Protein AF-A0A1I1XH44-F1 (afdb_monomer)

Seque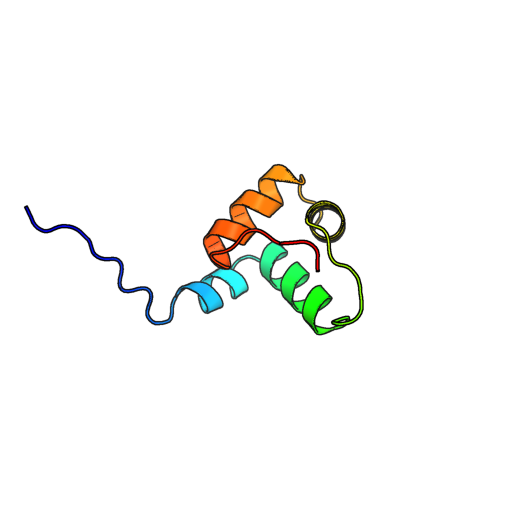nce (68 aa):
MLRYLPTHEGCGLVEALSDPPVHHALNLMHARVSEPWTVAKLAALVRLSRSGFAQRFTQLVGDPPRPL

Organism: NCBI:txid54

pLDDT: mean 74.58, std 16.48, range [45.19, 93.81]

Mean predicted aligned error: 10.25 Å

Secondary structure (DSSP, 8-state):
--------SSHHHHHHHHSHHHHHHHHHHHHTTTS---HHHHHHHTT--HHHHHHHHHHHHSS-----

Solvent-accessible surface area (backbone atoms only — not comparable to full-atom values): 4092 Å² total; per-residue (Å²): 135,87,78,86,72,83,80,82,79,74,55,46,67,58,51,27,61,69,37,66,52,54,33,51,46,51,52,52,44,69,77,39,72,89,55,79,54,40,50,59,60,45,11,57,75,55,74,39,55,48,68,62,35,45,53,52,40,23,74,30,68,72,52,63,74,65,71,108

Radius of gyration: 13.44 Å; Cα contacts (8 Å, |Δi|>4): 61; chains: 1; bounding box: 24×38×36 Å

Nearest PDB structures (foldseek):
  7r3w-assembly3_C  TM=7.095E-01  e=1.685E-01  Salmonella enterica subsp. enterica serovar Typhimurium
  6j05-assembly1_B  TM=8.363E-01  e=3.904E-01  Acidithiobacillus ferrooxidans
  7r3w-assembly4_D  TM=6.769E-01  e=1.685E-01  Salmonella enterica subsp. enterica serovar Typhimurium
  6j05-assembly1_A  TM=7.371E-01  e=6.985E-0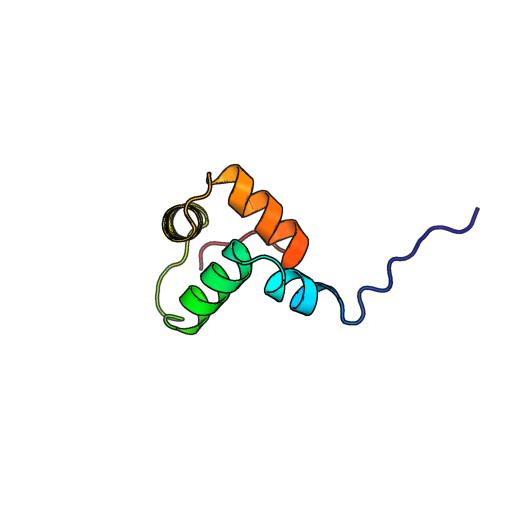1  Acidithiobacillus ferrooxidans
  4fx0-assembly1_B  TM=6.585E-01  e=2.545E+00  Mycobacterium tuberculosis

Foldseek 3Di:
DDDDDPPPDPVLQVVLCVDVLSVVLVVVCVVCVPDFDDLCVSCVVSVHDSVVSQVVNCSRVVDGPDGD

InterPro domains:
  IPR009057 Homedomain-like superfamily [SSF46689] (19-66)

Structure (mmCIF, N/CA/C/O backbone):
data_AF-A0A1I1XH44-F1
#
_entry.id   AF-A0A1I1XH44-F1
#
loop_
_atom_site.group_PDB
_atom_site.id
_atom_site.type_symbol
_atom_site.label_atom_id
_atom_site.label_alt_id
_atom_site.label_comp_id
_atom_site.label_asym_id
_atom_site.label_entity_id
_atom_site.label_seq_id
_atom_site.pdbx_PDB_ins_code
_atom_site.Cartn_x
_atom_site.Cartn_y
_atom_site.Cartn_z
_atom_site.occupancy
_atom_site.B_iso_or_equiv
_atom_site.auth_seq_id
_atom_site.auth_comp_id
_atom_site.auth_asym_id
_atom_site.auth_atom_id
_atom_site.pdbx_PDB_model_num
ATOM 1 N N . MET A 1 1 ? 9.740 24.264 -27.991 1.00 47.28 1 MET A N 1
ATOM 2 C CA . MET A 1 1 ? 9.423 23.724 -26.650 1.00 47.28 1 MET A CA 1
ATOM 3 C C . MET A 1 1 ? 8.794 22.345 -26.815 1.00 47.28 1 MET A C 1
ATOM 5 O O . MET A 1 1 ? 7.584 22.265 -26.981 1.00 47.28 1 MET A O 1
ATOM 9 N N . LEU A 1 2 ? 9.590 21.269 -26.845 1.00 45.19 2 LEU A N 1
ATOM 10 C CA . LEU A 1 2 ? 9.034 19.912 -26.805 1.00 45.19 2 LEU A CA 1
ATOM 11 C C . LEU A 1 2 ? 8.680 19.569 -25.353 1.00 45.19 2 LEU A C 1
ATOM 13 O O . LEU A 1 2 ? 9.537 19.591 -24.472 1.00 45.19 2 LEU A O 1
ATOM 17 N N . ARG A 1 3 ? 7.396 19.296 -25.117 1.00 53.34 3 ARG A N 1
ATOM 18 C CA . ARG A 1 3 ? 6.853 18.756 -23.871 1.00 53.34 3 ARG A CA 1
ATOM 19 C C . ARG A 1 3 ? 7.263 17.287 -23.782 1.00 53.34 3 ARG A C 1
ATOM 21 O O . ARG A 1 3 ? 6.902 16.495 -24.643 1.00 53.34 3 ARG A O 1
ATOM 28 N N . TYR A 1 4 ? 8.010 16.954 -22.739 1.00 45.34 4 TYR A N 1
ATOM 29 C CA . TYR A 1 4 ? 8.296 15.588 -22.317 1.00 45.34 4 TYR A CA 1
ATOM 30 C C . TYR A 1 4 ? 6.977 14.822 -22.114 1.00 45.34 4 TYR A C 1
ATOM 32 O O . TYR A 1 4 ? 6.186 15.183 -21.242 1.00 45.34 4 TYR A O 1
ATOM 40 N N . LEU A 1 5 ? 6.727 13.807 -22.940 1.00 51.31 5 LEU A N 1
ATOM 41 C CA . LEU A 1 5 ? 5.747 12.759 -22.672 1.00 51.31 5 LEU A CA 1
ATOM 42 C C . LEU A 1 5 ? 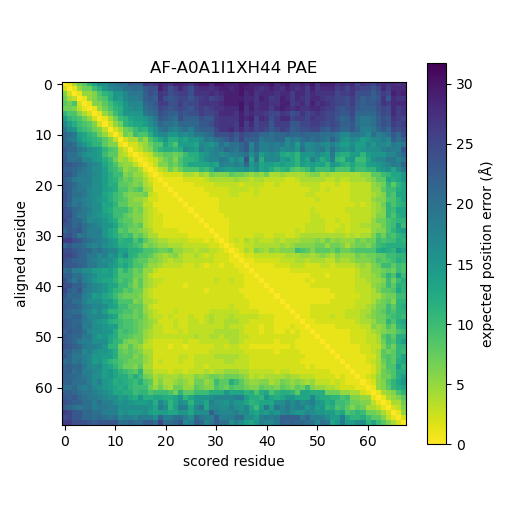6.551 11.571 -22.136 1.00 51.31 5 LEU A C 1
ATOM 44 O O . LEU A 1 5 ? 7.289 10.973 -22.920 1.00 51.31 5 LEU A O 1
ATOM 48 N N . PRO A 1 6 ? 6.495 11.239 -20.835 1.00 51.94 6 PRO A N 1
ATOM 49 C CA . PRO A 1 6 ? 7.045 9.974 -20.393 1.00 51.94 6 PRO A CA 1
ATOM 50 C C . PRO A 1 6 ? 6.185 8.865 -20.996 1.00 51.94 6 PRO A C 1
ATOM 52 O O . PRO A 1 6 ? 5.020 8.694 -20.639 1.00 51.94 6 PRO A O 1
ATOM 55 N N . THR A 1 7 ? 6.772 8.137 -21.940 1.00 49.38 7 THR A N 1
ATOM 56 C CA . THR A 1 7 ? 6.292 6.851 -22.434 1.00 49.38 7 THR A CA 1
ATOM 57 C C . THR A 1 7 ? 6.229 5.894 -21.245 1.00 49.38 7 THR A C 1
ATOM 59 O O . THR A 1 7 ? 7.233 5.293 -20.874 1.00 49.38 7 THR A O 1
ATOM 62 N N . HIS A 1 8 ? 5.074 5.778 -20.589 1.00 55.81 8 HIS A N 1
ATOM 63 C CA . HIS A 1 8 ? 4.877 4.810 -19.510 1.00 55.81 8 HIS A CA 1
ATOM 64 C C . HIS A 1 8 ? 4.488 3.447 -20.099 1.00 55.81 8 HIS A C 1
ATOM 66 O O . HIS A 1 8 ? 3.451 2.875 -19.784 1.00 55.81 8 HIS A O 1
ATOM 72 N N . GLU A 1 9 ? 5.325 2.937 -20.999 1.00 51.62 9 GLU A N 1
ATOM 73 C CA . GLU A 1 9 ? 5.118 1.661 -21.681 1.00 51.62 9 GLU A CA 1
ATOM 74 C C . GLU A 1 9 ? 6.160 0.682 -21.136 1.00 51.62 9 GLU A C 1
ATOM 76 O O . GLU A 1 9 ? 7.248 0.520 -21.677 1.00 51.62 9 GLU A O 1
ATOM 81 N N . GLY A 1 10 ? 5.846 0.101 -19.971 1.00 50.53 10 GLY A N 1
ATOM 82 C CA . GLY A 1 10 ? 6.574 -1.038 -19.400 1.00 50.53 10 GLY A CA 1
ATOM 83 C C . GLY A 1 10 ? 7.352 -0.814 -18.098 1.00 50.53 10 GLY A C 1
ATOM 84 O O . GLY A 1 10 ? 7.777 -1.807 -17.518 1.00 50.53 10 GLY A O 1
ATOM 85 N N . CYS A 1 11 ? 7.517 0.419 -17.594 1.00 46.84 11 CYS A N 1
ATOM 86 C CA . CYS A 1 11 ? 8.457 0.691 -16.485 1.00 46.84 11 CYS A CA 1
ATOM 87 C C . CYS A 1 11 ? 7.850 0.748 -15.060 1.00 46.84 11 CYS A C 1
ATOM 89 O O . CYS A 1 11 ? 8.569 0.531 -14.092 1.00 46.84 11 CYS A O 1
ATOM 91 N N . GLY A 1 12 ? 6.534 0.929 -14.888 1.00 54.03 12 GLY A N 1
ATOM 92 C CA . GLY A 1 12 ? 5.932 1.033 -13.542 1.00 54.03 12 GLY A CA 1
ATOM 93 C C . GLY A 1 12 ? 5.934 -0.276 -12.738 1.00 54.03 12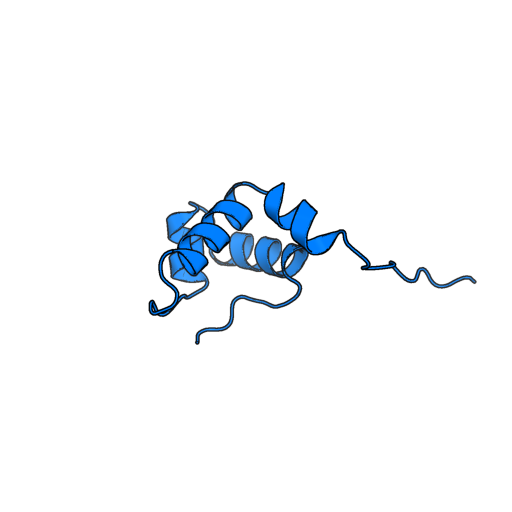 GLY A C 1
ATOM 94 O O . GLY A 1 12 ? 6.234 -0.293 -11.547 1.00 54.03 12 GLY A O 1
ATOM 95 N N . LEU A 1 13 ? 5.678 -1.410 -13.398 1.00 52.91 13 LEU A N 1
ATOM 96 C CA . LEU A 1 13 ? 5.633 -2.726 -12.742 1.00 52.91 13 LEU A CA 1
ATOM 97 C C . LEU A 1 13 ? 7.034 -3.239 -12.374 1.00 52.91 13 LEU A C 1
ATOM 99 O O . LEU A 1 13 ? 7.212 -3.818 -11.307 1.00 52.91 13 LEU A O 1
ATOM 103 N N . VAL A 1 14 ? 8.040 -2.997 -13.218 1.00 55.84 14 VAL A N 1
ATOM 104 C CA . VAL A 1 14 ? 9.434 -3.391 -12.943 1.00 55.84 14 VAL A CA 1
ATOM 105 C C . VAL A 1 14 ? 10.097 -2.505 -11.886 1.00 55.84 14 VAL A C 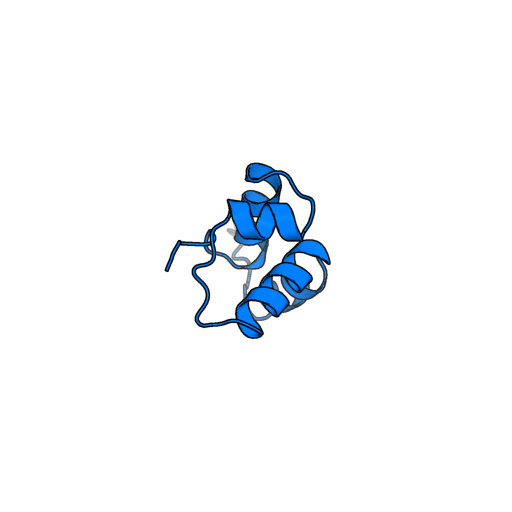1
ATOM 107 O O . VAL A 1 14 ? 10.832 -3.028 -11.051 1.00 55.84 14 VAL A O 1
ATOM 110 N N . GLU A 1 15 ? 9.789 -1.206 -11.831 1.00 56.19 15 GLU A N 1
ATOM 111 C CA . GLU A 1 15 ? 10.253 -0.336 -10.740 1.00 56.19 15 GLU A CA 1
ATOM 112 C C . GLU A 1 15 ? 9.578 -0.683 -9.403 1.00 56.19 15 GLU A C 1
ATOM 114 O O . GLU A 1 15 ? 10.254 -0.725 -8.374 1.00 56.19 15 GLU A O 1
ATOM 119 N N . ALA A 1 16 ? 8.283 -1.035 -9.404 1.00 56.09 16 ALA A N 1
ATOM 120 C CA . ALA A 1 16 ? 7.582 -1.535 -8.215 1.00 56.09 16 ALA A CA 1
ATOM 121 C C . ALA A 1 16 ? 8.206 -2.823 -7.656 1.00 56.09 16 ALA A C 1
ATOM 123 O O . ALA A 1 16 ? 8.272 -3.012 -6.441 1.00 56.09 16 ALA A O 1
ATOM 124 N N . LEU A 1 17 ? 8.696 -3.700 -8.539 1.00 59.38 17 LEU A N 1
ATOM 125 C CA . LEU A 1 17 ? 9.419 -4.915 -8.161 1.00 59.38 17 LEU A CA 1
ATOM 126 C C . LEU A 1 17 ? 10.843 -4.627 -7.657 1.00 59.38 17 LEU A C 1
ATOM 128 O O . LEU A 1 17 ? 11.402 -5.473 -6.959 1.00 59.38 17 LEU A O 1
ATOM 132 N N . SER A 1 18 ? 11.412 -3.463 -7.987 1.00 67.69 18 SER A N 1
ATOM 133 C CA . SER A 1 18 ? 12.748 -3.041 -7.553 1.00 67.69 18 SER A CA 1
ATOM 134 C C . SER A 1 18 ? 12.756 -2.335 -6.191 1.00 67.69 18 SER A C 1
ATOM 136 O O . SER A 1 18 ? 13.831 -2.189 -5.609 1.00 67.69 18 SER A O 1
ATOM 138 N N . ASP A 1 19 ? 11.598 -1.918 -5.662 1.00 79.12 19 ASP A N 1
ATOM 139 C CA . ASP A 1 19 ? 11.443 -1.418 -4.291 1.00 79.12 19 ASP A CA 1
ATOM 140 C C . ASP A 1 19 ? 10.996 -2.569 -3.363 1.00 79.12 19 ASP A C 1
ATOM 142 O O . ASP A 1 19 ? 9.838 -2.993 -3.414 1.00 79.12 19 ASP A O 1
ATOM 146 N N . PRO A 1 20 ? 11.881 -3.096 -2.489 1.00 83.75 20 PRO A N 1
ATOM 147 C CA . PRO A 1 20 ? 11.557 -4.234 -1.630 1.00 83.75 20 PRO A CA 1
ATOM 148 C C . PRO A 1 20 ? 10.296 -4.056 -0.762 1.00 83.75 20 PRO A C 1
ATOM 150 O O . PRO A 1 20 ? 9.533 -5.021 -0.650 1.00 83.75 20 PRO A O 1
ATOM 153 N N . PRO A 1 21 ? 10.021 -2.880 -0.150 1.00 85.06 21 PRO A N 1
ATOM 154 C CA . PRO A 1 21 ? 8.793 -2.712 0.617 1.00 85.06 21 PRO A CA 1
ATOM 155 C C . PRO A 1 21 ? 7.532 -2.743 -0.258 1.00 85.06 21 PRO A C 1
ATOM 157 O O . PRO A 1 21 ? 6.565 -3.402 0.123 1.00 85.06 21 PRO A O 1
ATOM 160 N N . VAL A 1 22 ? 7.514 -2.100 -1.429 1.00 84.62 22 VAL A N 1
ATOM 161 C CA . VAL A 1 22 ? 6.346 -2.148 -2.328 1.00 84.62 22 VAL A CA 1
ATOM 162 C C . VAL A 1 22 ? 6.148 -3.545 -2.919 1.00 84.62 22 VAL A C 1
ATOM 164 O O . VAL A 1 22 ? 5.025 -4.049 -2.897 1.00 84.62 22 VAL A O 1
ATOM 167 N N . HIS A 1 23 ? 7.218 -4.232 -3.325 1.00 85.38 23 HIS A N 1
ATOM 168 C CA . HIS A 1 23 ? 7.154 -5.632 -3.752 1.00 85.38 23 HIS A CA 1
ATOM 169 C C . HIS A 1 23 ? 6.545 -6.532 -2.662 1.00 85.38 23 HIS A C 1
ATOM 171 O O . HIS A 1 23 ? 5.661 -7.347 -2.935 1.00 85.38 23 HIS A O 1
ATOM 177 N N . HIS A 1 24 ? 6.988 -6.388 -1.408 1.00 87.38 24 HIS A N 1
ATOM 178 C CA . HIS A 1 24 ? 6.468 -7.191 -0.300 1.00 87.38 24 HIS A CA 1
ATOM 179 C C . HIS A 1 24 ? 4.978 -6.925 -0.048 1.00 87.38 24 HIS A C 1
ATOM 181 O O . HIS A 1 24 ? 4.209 -7.868 0.139 1.00 87.38 24 HIS A O 1
ATOM 187 N N . ALA A 1 25 ? 4.553 -5.659 -0.103 1.00 88.12 25 ALA A N 1
ATOM 188 C CA . ALA A 1 25 ? 3.144 -5.290 0.009 1.00 88.12 25 ALA A CA 1
ATOM 189 C C . ALA A 1 25 ? 2.287 -5.911 -1.108 1.00 88.12 25 ALA A C 1
ATOM 191 O O . ALA A 1 25 ? 1.225 -6.459 -0.816 1.00 88.12 25 ALA A O 1
ATOM 192 N N . LEU A 1 26 ? 2.755 -5.883 -2.359 1.00 86.38 26 LEU A N 1
ATOM 193 C CA . LEU A 1 26 ? 2.050 -6.484 -3.497 1.00 86.38 26 LEU A CA 1
ATOM 194 C C . LEU A 1 26 ? 1.930 -8.008 -3.358 1.00 86.38 26 LEU A C 1
ATOM 196 O O . LEU A 1 26 ? 0.850 -8.562 -3.558 1.00 86.38 26 LEU A O 1
ATOM 200 N N . ASN A 1 27 ? 2.996 -8.690 -2.931 1.00 88.38 27 ASN A N 1
ATOM 201 C CA . ASN A 1 27 ? 2.938 -10.130 -2.665 1.00 88.38 27 ASN A CA 1
ATOM 202 C C . ASN A 1 27 ? 1.947 -10.481 -1.551 1.00 88.38 27 ASN A C 1
ATOM 204 O O . ASN A 1 27 ? 1.223 -11.468 -1.669 1.00 88.38 27 ASN A O 1
ATOM 208 N N . LEU A 1 28 ? 1.881 -9.681 -0.483 1.00 88.62 28 LEU A N 1
ATOM 209 C CA . LEU A 1 28 ? 0.907 -9.878 0.593 1.00 88.62 28 LEU A CA 1
ATOM 210 C C . LEU A 1 28 ? -0.530 -9.727 0.083 1.00 88.62 28 LEU A C 1
ATOM 212 O O . LEU A 1 28 ? -1.367 -10.582 0.379 1.00 88.62 28 LEU A O 1
ATOM 216 N N . MET A 1 29 ? -0.796 -8.697 -0.728 1.00 86.94 29 MET A N 1
ATOM 217 C CA . MET A 1 29 ? -2.103 -8.496 -1.358 1.0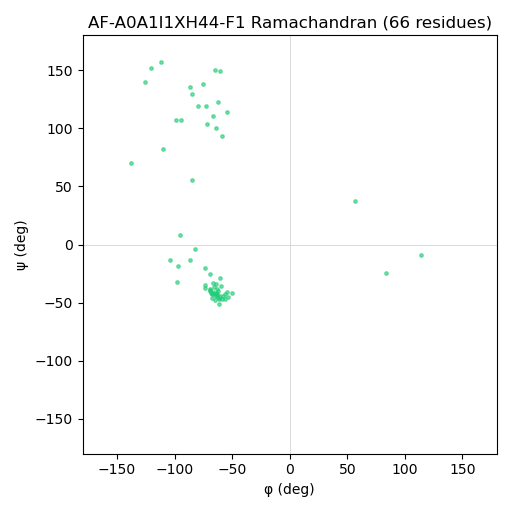0 86.94 29 MET A CA 1
ATOM 218 C C . MET A 1 29 ? -2.503 -9.678 -2.240 1.00 86.94 29 MET A C 1
ATOM 220 O O . MET A 1 29 ? -3.614 -10.189 -2.114 1.00 86.94 29 MET A O 1
ATOM 224 N N . HIS A 1 30 ? -1.591 -10.153 -3.092 1.00 87.06 30 HIS A N 1
ATOM 225 C CA . HIS A 1 30 ? -1.839 -11.296 -3.972 1.00 87.06 30 HIS A CA 1
ATOM 226 C C . HIS A 1 30 ? -2.035 -12.604 -3.202 1.00 87.06 30 HIS A C 1
ATOM 228 O O . HIS A 1 30 ? -2.877 -13.417 -3.574 1.00 87.06 30 HIS A O 1
ATOM 234 N N . ALA A 1 31 ? -1.300 -12.809 -2.107 1.00 88.25 31 ALA A N 1
ATOM 235 C CA . ALA A 1 31 ? -1.453 -13.995 -1.271 1.00 88.25 31 ALA A CA 1
ATOM 236 C C . ALA A 1 31 ? -2.793 -14.018 -0.514 1.00 88.25 31 ALA A C 1
ATOM 238 O O . ALA A 1 31 ? -3.268 -15.092 -0.144 1.00 88.25 31 ALA A O 1
ATOM 239 N N . ARG A 1 32 ? -3.404 -12.852 -0.254 1.00 87.38 32 ARG A N 1
ATOM 240 C CA . ARG A 1 32 ? -4.679 -12.733 0.472 1.00 87.38 32 ARG A CA 1
ATOM 241 C C . ARG A 1 32 ? -5.596 -11.705 -0.184 1.00 87.38 32 ARG A C 1
ATOM 243 O O . ARG A 1 32 ? -5.886 -10.653 0.382 1.00 87.38 32 ARG A O 1
ATOM 250 N N . VAL A 1 33 ? -6.099 -12.054 -1.363 1.00 84.19 33 VAL A N 1
ATOM 251 C CA . VAL A 1 33 ? -6.997 -11.192 -2.153 1.00 84.19 33 VAL A CA 1
ATOM 252 C C . VAL A 1 33 ? -8.304 -10.867 -1.412 1.00 84.19 33 VAL A C 1
ATOM 254 O O . VAL A 1 33 ? -8.867 -9.798 -1.601 1.00 84.19 33 VAL A O 1
ATOM 257 N N . SER A 1 34 ? -8.773 -11.761 -0.533 1.00 85.75 34 SER A N 1
ATOM 258 C CA . SER A 1 34 ? -10.009 -11.568 0.244 1.00 85.75 34 SER A CA 1
ATOM 259 C C . SER A 1 34 ? -9.832 -10.712 1.508 1.00 85.75 34 SER A C 1
ATOM 261 O O . SER A 1 34 ? -10.804 -10.491 2.230 1.00 85.75 34 SER A O 1
ATOM 263 N N . GLU A 1 35 ? -8.610 -10.285 1.837 1.00 84.25 35 GLU A N 1
ATOM 264 C CA . GLU A 1 35 ? -8.347 -9.500 3.043 1.00 84.25 35 GLU A CA 1
ATOM 265 C C . GLU A 1 35 ? -8.549 -7.996 2.771 1.00 84.25 35 GLU A C 1
ATOM 267 O O . GLU A 1 35 ? -8.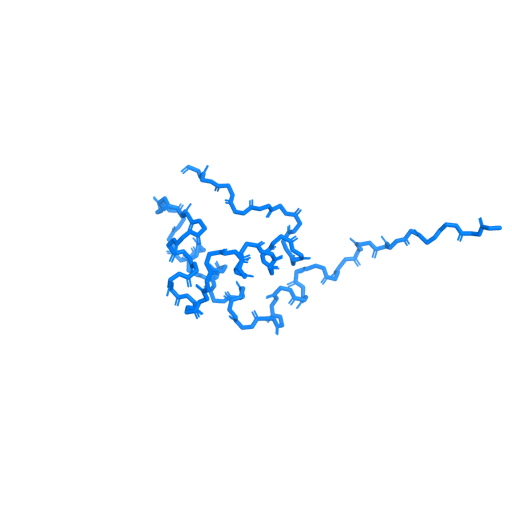058 -7.498 1.758 1.00 84.25 35 GLU A O 1
ATOM 272 N N . PRO A 1 36 ? -9.226 -7.237 3.658 1.00 83.06 36 PRO A N 1
ATOM 273 C CA . PRO A 1 36 ? -9.378 -5.796 3.480 1.00 83.06 36 PRO A CA 1
ATOM 274 C C . PRO A 1 36 ? -8.041 -5.093 3.735 1.00 83.06 36 PRO A C 1
ATOM 276 O O . PRO A 1 36 ? -7.583 -4.933 4.876 1.00 83.06 36 PRO A O 1
ATOM 279 N N . TRP A 1 37 ? -7.385 -4.692 2.651 1.00 86.12 37 TRP A N 1
ATOM 280 C CA . TRP A 1 37 ? -6.101 -4.011 2.695 1.00 86.12 37 TRP A CA 1
ATOM 281 C C . TRP A 1 37 ? -6.279 -2.513 2.904 1.00 86.12 37 TRP A C 1
ATOM 283 O O . TRP A 1 37 ? -7.008 -1.836 2.186 1.00 86.12 37 TRP A O 1
ATOM 293 N N . THR A 1 38 ? -5.556 -1.972 3.883 1.00 88.25 38 THR A N 1
ATOM 294 C CA . THR A 1 38 ? -5.466 -0.528 4.103 1.00 88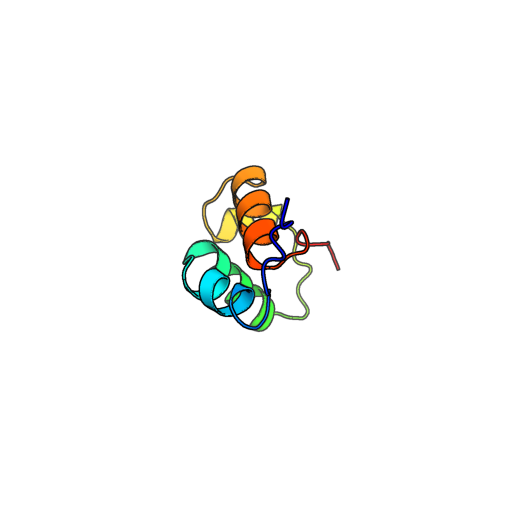.25 38 THR A CA 1
ATOM 295 C C . THR A 1 38 ? -4.018 -0.079 4.003 1.00 88.25 38 THR A C 1
ATOM 297 O O . THR A 1 38 ? -3.098 -0.824 4.355 1.00 88.25 38 THR A O 1
ATOM 300 N N . VAL A 1 39 ? -3.812 1.179 3.604 1.00 88.00 39 VAL A N 1
ATOM 301 C CA . VAL A 1 39 ? -2.486 1.821 3.573 1.00 88.00 39 VAL A CA 1
ATOM 302 C C . VAL A 1 39 ? -1.747 1.638 4.902 1.00 88.00 39 VAL A C 1
ATOM 304 O O . VAL A 1 39 ? -0.558 1.342 4.917 1.00 88.00 39 VAL A O 1
ATOM 307 N N . ALA A 1 40 ? -2.453 1.785 6.028 1.00 88.69 40 ALA A N 1
ATOM 308 C CA . ALA A 1 40 ? -1.872 1.650 7.361 1.00 88.69 40 ALA A CA 1
ATOM 309 C C . ALA A 1 40 ? -1.423 0.212 7.663 1.00 88.69 40 ALA A C 1
ATOM 311 O O . ALA A 1 40 ? -0.328 0.016 8.188 1.00 88.69 40 ALA A O 1
ATOM 312 N N . LYS A 1 41 ? -2.238 -0.789 7.301 1.00 90.62 41 LYS A N 1
ATOM 313 C CA . LYS A 1 41 ? -1.918 -2.207 7.514 1.00 90.62 41 LYS A CA 1
ATOM 314 C C . LYS A 1 41 ? -0.693 -2.627 6.705 1.00 90.62 41 LYS A C 1
ATOM 316 O O . LYS A 1 41 ? 0.207 -3.263 7.240 1.00 90.62 41 LYS A O 1
ATOM 321 N N . LEU A 1 42 ? -0.629 -2.217 5.443 1.00 90.25 42 LEU A N 1
ATOM 322 C CA . LEU A 1 42 ? 0.500 -2.522 4.564 1.00 90.25 42 LEU A CA 1
ATOM 323 C C . LEU A 1 42 ? 1.772 -1.815 5.024 1.00 90.25 42 LEU A C 1
ATOM 325 O O . LEU A 1 42 ? 2.805 -2.463 5.150 1.00 90.25 42 LEU A O 1
ATOM 329 N N . ALA A 1 43 ? 1.681 -0.524 5.360 1.00 90.69 43 ALA A N 1
ATOM 330 C CA . ALA A 1 43 ? 2.802 0.251 5.885 1.00 90.69 43 ALA A CA 1
ATOM 331 C C . ALA A 1 43 ? 3.404 -0.397 7.143 1.00 90.69 43 ALA A C 1
ATOM 333 O O . ALA A 1 43 ? 4.623 -0.519 7.248 1.00 90.69 43 ALA A O 1
ATOM 334 N N . ALA A 1 44 ? 2.554 -0.883 8.056 1.00 92.62 44 ALA A N 1
ATOM 335 C CA . ALA A 1 44 ? 2.994 -1.604 9.246 1.00 92.62 44 ALA A CA 1
ATOM 336 C C . ALA A 1 44 ? 3.721 -2.916 8.901 1.00 92.62 44 ALA A C 1
ATOM 338 O O . ALA A 1 44 ? 4.771 -3.200 9.478 1.00 92.62 44 ALA A O 1
ATOM 339 N N . LEU A 1 45 ? 3.211 -3.687 7.934 1.00 91.00 45 LEU A N 1
ATOM 340 C CA . LEU A 1 45 ? 3.818 -4.953 7.499 1.00 91.00 45 LEU A CA 1
ATOM 341 C C . LEU A 1 45 ? 5.181 -4.751 6.822 1.00 91.00 45 LEU A C 1
ATOM 343 O O . LEU A 1 45 ? 6.079 -5.568 7.008 1.00 91.00 45 LEU A O 1
ATOM 347 N N . VAL A 1 46 ? 5.369 -3.638 6.108 1.00 91.12 46 VAL A N 1
ATOM 348 C CA . VAL A 1 46 ? 6.637 -3.299 5.434 1.00 91.12 46 VAL A CA 1
ATOM 349 C C . VAL A 1 46 ? 7.543 -2.373 6.257 1.00 91.12 46 VAL A C 1
ATOM 351 O O . VAL A 1 46 ? 8.563 -1.907 5.754 1.00 91.12 46 VAL A O 1
ATOM 354 N N . ARG A 1 47 ? 7.193 -2.109 7.526 1.00 92.56 47 ARG A N 1
ATOM 355 C CA . ARG A 1 47 ? 7.942 -1.258 8.476 1.00 92.56 47 ARG A CA 1
ATOM 356 C C . ARG A 1 47 ? 8.192 0.175 7.985 1.00 92.56 47 ARG A C 1
ATOM 358 O O . ARG A 1 47 ? 9.239 0.760 8.254 1.00 92.56 47 ARG A O 1
ATOM 365 N N . LEU A 1 48 ? 7.216 0.760 7.297 1.00 91.06 48 LEU A N 1
ATOM 366 C CA . LEU A 1 48 ? 7.233 2.157 6.868 1.00 91.06 48 LEU A CA 1
ATOM 367 C C . LEU A 1 48 ? 6.175 2.977 7.608 1.00 91.06 48 LEU A C 1
ATOM 369 O O . LEU A 1 48 ? 5.158 2.465 8.077 1.00 91.06 48 LEU A O 1
ATOM 373 N N . SER A 1 49 ? 6.388 4.291 7.675 1.00 93.81 49 SER A N 1
ATOM 374 C CA . SER A 1 49 ? 5.315 5.204 8.063 1.00 93.81 49 SER A CA 1
ATOM 375 C C . SER A 1 49 ? 4.203 5.179 7.008 1.00 93.81 49 SER A C 1
ATOM 377 O O . SER A 1 49 ? 4.462 4.987 5.818 1.00 93.81 49 SER A O 1
ATOM 379 N N . ARG A 1 50 ? 2.953 5.421 7.424 1.00 91.06 50 ARG A N 1
ATOM 380 C CA . ARG A 1 50 ? 1.792 5.436 6.514 1.00 91.06 50 ARG A CA 1
ATOM 381 C C . ARG A 1 50 ? 2.003 6.380 5.325 1.00 91.06 50 ARG A C 1
ATOM 383 O O . ARG A 1 50 ? 1.721 6.005 4.194 1.00 91.06 50 ARG A O 1
ATOM 390 N N . SER A 1 51 ? 2.507 7.586 5.586 1.00 89.12 51 SER A N 1
ATOM 391 C CA . SER A 1 51 ? 2.741 8.602 4.554 1.00 89.12 51 SER A CA 1
ATOM 392 C C . SER A 1 51 ? 3.889 8.219 3.616 1.00 89.12 51 SER A C 1
ATOM 394 O O . SER A 1 51 ? 3.762 8.395 2.408 1.00 89.12 51 SER A O 1
ATOM 396 N N . GLY A 1 52 ? 4.976 7.647 4.149 1.00 89.12 52 GLY A N 1
ATOM 397 C CA . GLY A 1 52 ? 6.107 7.192 3.336 1.00 89.12 52 GLY A CA 1
ATOM 398 C C . GLY A 1 52 ? 5.740 6.016 2.432 1.00 89.12 52 GLY A C 1
ATOM 399 O O . GLY A 1 52 ? 6.108 6.001 1.259 1.00 89.12 52 GLY A O 1
ATOM 400 N N . PHE A 1 53 ? 4.955 5.066 2.948 1.00 89.94 53 PHE A N 1
ATOM 401 C CA . PHE A 1 53 ? 4.423 3.968 2.146 1.00 89.94 53 PHE A CA 1
ATOM 402 C C . PHE A 1 53 ? 3.458 4.469 1.066 1.00 89.94 53 PHE A C 1
ATOM 404 O O . PHE A 1 53 ? 3.621 4.107 -0.091 1.00 89.94 53 PHE A O 1
ATOM 411 N N . ALA A 1 54 ? 2.501 5.340 1.412 1.00 87.12 54 ALA A N 1
ATOM 412 C CA . ALA A 1 54 ? 1.547 5.888 0.447 1.00 87.12 54 ALA A CA 1
ATOM 413 C C . ALA A 1 54 ? 2.245 6.612 -0.711 1.00 87.12 54 ALA A C 1
ATOM 415 O O . ALA A 1 54 ? 1.895 6.398 -1.866 1.00 87.12 54 ALA A O 1
ATOM 416 N N . GLN A 1 55 ? 3.258 7.430 -0.412 1.00 86.31 55 GLN A N 1
ATOM 417 C CA . GLN A 1 55 ? 4.028 8.129 -1.436 1.00 86.31 55 GLN A CA 1
ATOM 418 C C . GLN A 1 55 ? 4.729 7.143 -2.377 1.00 86.31 55 GLN A C 1
ATOM 420 O O . GLN A 1 55 ? 4.569 7.252 -3.589 1.00 86.31 55 GLN A O 1
ATOM 425 N N . ARG A 1 56 ? 5.473 6.169 -1.834 1.00 85.19 56 ARG A N 1
ATOM 426 C CA . ARG A 1 56 ? 6.183 5.159 -2.639 1.00 85.19 56 ARG A CA 1
ATOM 427 C C . ARG A 1 56 ? 5.228 4.313 -3.472 1.00 85.19 56 ARG A C 1
ATOM 429 O O . ARG A 1 56 ? 5.455 4.130 -4.660 1.00 85.19 56 ARG A O 1
ATOM 436 N N . PHE A 1 57 ? 4.144 3.844 -2.861 1.00 82.88 57 PHE A N 1
ATOM 437 C CA . PHE A 1 57 ? 3.148 3.024 -3.535 1.00 82.88 57 PHE A CA 1
ATOM 438 C C . PHE A 1 57 ? 2.500 3.781 -4.697 1.00 82.88 57 PHE A C 1
ATOM 440 O O . PHE A 1 57 ? 2.463 3.259 -5.800 1.00 82.88 57 PHE A O 1
ATOM 447 N N . THR A 1 58 ? 2.077 5.034 -4.501 1.00 81.12 58 THR A N 1
ATOM 448 C CA . THR A 1 58 ? 1.504 5.849 -5.586 1.00 81.12 58 THR A CA 1
ATOM 449 C C . THR A 1 58 ? 2.513 6.120 -6.704 1.00 81.12 58 THR A C 1
ATOM 451 O O . THR A 1 58 ? 2.135 6.111 -7.870 1.00 81.12 58 THR A O 1
ATOM 454 N N . GLN A 1 59 ? 3.791 6.347 -6.379 1.00 78.25 59 GLN A N 1
ATOM 455 C CA . GLN A 1 59 ? 4.836 6.557 -7.393 1.00 78.25 59 GLN A CA 1
ATOM 456 C C . GLN A 1 59 ? 5.057 5.319 -8.274 1.00 78.25 59 GLN A C 1
ATOM 458 O O . GLN A 1 59 ? 5.346 5.473 -9.455 1.00 78.25 59 GLN A O 1
ATOM 463 N N . LEU A 1 60 ? 4.911 4.115 -7.713 1.00 71.62 60 LEU A N 1
ATOM 464 C CA . LEU A 1 60 ? 5.220 2.857 -8.401 1.00 71.62 60 LEU A CA 1
ATOM 465 C C . LEU A 1 60 ? 3.989 2.167 -9.013 1.00 71.62 60 LEU A C 1
ATOM 467 O O . LEU A 1 60 ? 4.093 1.517 -10.046 1.00 71.62 60 LEU A O 1
ATOM 471 N N . VAL A 1 61 ? 2.815 2.307 -8.394 1.00 70.75 61 VAL A N 1
ATOM 472 C CA . VAL A 1 61 ? 1.561 1.640 -8.797 1.00 70.75 61 VAL A CA 1
ATOM 473 C C . VAL A 1 61 ? 0.606 2.603 -9.520 1.00 70.75 61 VAL A C 1
ATOM 475 O O . VAL A 1 61 ? -0.344 2.172 -10.167 1.00 70.75 61 VAL A O 1
ATOM 478 N N . GLY A 1 62 ? 0.856 3.913 -9.455 1.00 63.84 62 GLY A N 1
ATOM 479 C CA . GLY A 1 62 ? 0.086 4.949 -10.153 1.00 63.84 62 GLY A CA 1
ATOM 480 C C . GLY A 1 62 ? -1.189 5.405 -9.433 1.00 63.84 62 GLY A C 1
ATOM 481 O O . GLY A 1 62 ? -1.599 6.550 -9.612 1.00 63.84 62 GLY A O 1
ATOM 482 N N . ASP A 1 63 ? -1.779 4.574 -8.570 1.00 58.62 63 ASP A N 1
ATOM 483 C CA . ASP A 1 63 ? -2.972 4.895 -7.773 1.00 58.62 63 ASP A CA 1
ATOM 484 C C . ASP A 1 63 ? -2.686 4.653 -6.275 1.00 58.62 63 ASP A C 1
ATOM 486 O O . ASP A 1 63 ? -2.001 3.682 -5.930 1.00 58.62 63 ASP A O 1
ATOM 490 N N . PRO A 1 64 ? -3.154 5.520 -5.355 1.00 57.44 64 PRO A N 1
ATOM 491 C CA . PRO A 1 64 ? -3.005 5.275 -3.922 1.00 57.44 64 PRO A CA 1
ATOM 492 C C . PRO A 1 64 ? -3.721 3.973 -3.520 1.00 57.44 64 PRO A C 1
ATOM 494 O O . PRO A 1 64 ? -4.754 3.656 -4.109 1.00 57.44 64 PRO A O 1
ATOM 497 N N . PRO A 1 65 ? -3.249 3.228 -2.495 1.00 58.44 65 PRO A N 1
ATOM 498 C CA . PRO A 1 65 ? -3.933 2.015 -2.064 1.00 58.44 65 PRO A CA 1
ATOM 499 C C . PRO A 1 65 ? -5.319 2.392 -1.534 1.00 58.44 65 PRO A C 1
ATOM 501 O O . PRO A 1 65 ? -5.460 2.900 -0.416 1.00 58.44 65 PRO A O 1
ATOM 504 N N . ARG A 1 66 ? -6.341 2.200 -2.367 1.00 59.31 66 ARG A N 1
ATOM 505 C CA . ARG A 1 66 ? -7.734 2.413 -1.994 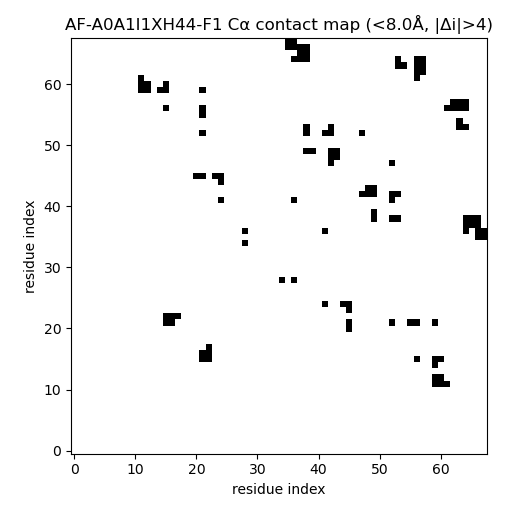1.00 59.31 66 ARG A CA 1
ATOM 506 C C . ARG A 1 66 ? -8.187 1.251 -1.111 1.00 59.31 66 ARG A C 1
ATOM 508 O O . ARG A 1 66 ? -7.834 0.109 -1.404 1.00 59.31 66 ARG A O 1
ATOM 515 N N . PRO A 1 67 ? -8.941 1.515 -0.033 1.00 47.75 67 PRO A N 1
ATOM 516 C CA . PRO A 1 67 ? -9.644 0.445 0.654 1.00 47.75 67 PRO A CA 1
ATOM 517 C C . PRO A 1 67 ? -10.658 -0.159 -0.329 1.00 47.75 67 PRO A C 1
ATOM 519 O O . PRO A 1 67 ? -11.469 0.578 -0.894 1.00 47.75 67 PRO A O 1
ATOM 522 N N . LEU A 1 68 ? -10.556 -1.468 -0.566 1.00 54.09 68 LEU A N 1
ATOM 523 C CA . LEU A 1 68 ? -11.663 -2.277 -1.080 1.00 54.09 68 LEU A CA 1
ATOM 524 C C . LEU A 1 68 ? -12.585 -2.644 0.085 1.00 54.09 68 LEU A C 1
ATOM 526 O O . LEU A 1 68 ? -12.044 -2.929 1.182 1.00 54.09 68 LEU A O 1
#